Protein AF-A0AAV0X852-F1 (afdb_monomer)

Nearest PDB structures (foldseek):
  4dnd-assembly1_A  TM=3.778E-01  e=2.555E+00  Homo sapiens

Sequence (117 aa):
MLVSQVQLLCDLAHKVATDKDVLPLFRARKKDIGGLRTQCSLEQDSILDILIQLQREEEYNSIHVPIGNKLSENYYLIMAISDDVLVEPSVRSEPTGVNTARIQSRIQLPKDRITFI

Structure (mmCIF, N/CA/C/O backbone):
data_AF-A0AAV0X852-F1
#
_entry.id   AF-A0AAV0X852-F1
#
loop_
_atom_site.group_PDB
_atom_site.id
_atom_site.type_symbol
_atom_site.label_atom_id
_atom_site.label_alt_id
_atom_site.label_comp_id
_atom_site.label_asym_id
_atom_site.label_entity_id
_atom_site.label_seq_id
_atom_site.pdbx_PDB_ins_code
_atom_site.Cartn_x
_atom_site.Cartn_y
_atom_site.Cartn_z
_atom_site.occupancy
_atom_site.B_iso_or_equiv
_atom_site.auth_seq_id
_atom_site.auth_comp_id
_atom_site.auth_asym_id
_atom_site.auth_atom_i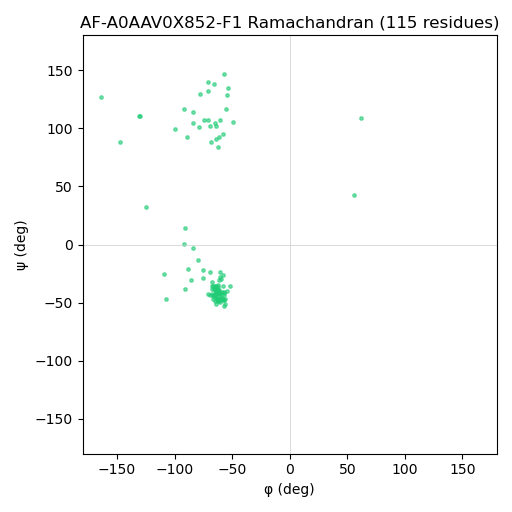d
_atom_site.pdbx_PDB_model_num
ATOM 1 N N . MET A 1 1 ? -9.995 3.475 -0.791 1.00 73.62 1 MET A N 1
ATOM 2 C CA . MET A 1 1 ? -9.200 4.321 -1.713 1.00 73.62 1 MET A CA 1
ATOM 3 C C . MET A 1 1 ? -7.707 3.997 -1.635 1.00 73.62 1 MET A C 1
ATOM 5 O O . MET A 1 1 ? -7.120 3.771 -2.682 1.00 73.62 1 MET A O 1
ATOM 9 N N . LEU A 1 2 ? -7.101 3.904 -0.442 1.00 83.88 2 LEU A N 1
ATOM 10 C CA . LEU A 1 2 ? -5.666 3.616 -0.275 1.00 83.88 2 LEU A CA 1
ATOM 11 C C . LEU A 1 2 ? -5.242 2.229 -0.785 1.00 83.88 2 LEU A C 1
ATOM 13 O O . LEU A 1 2 ? -4.339 2.132 -1.613 1.00 83.88 2 LEU A O 1
ATOM 17 N N . VAL A 1 3 ? -5.942 1.168 -0.367 1.00 79.12 3 VAL A N 1
ATOM 18 C CA . VAL A 1 3 ? -5.686 -0.211 -0.835 1.00 79.12 3 VAL A CA 1
ATOM 19 C C . VAL A 1 3 ? -5.726 -0.296 -2.366 1.00 79.12 3 VAL A C 1
ATOM 21 O O . VAL A 1 3 ? -4.864 -0.916 -2.978 1.00 79.12 3 VAL A O 1
ATOM 24 N N . SER A 1 4 ? -6.670 0.406 -2.998 1.00 85.75 4 SER A N 1
ATOM 25 C CA . SER A 1 4 ? -6.802 0.483 -4.457 1.00 85.75 4 SER A CA 1
ATOM 26 C C . SER A 1 4 ? -5.602 1.167 -5.123 1.00 85.75 4 SER A C 1
ATOM 28 O O . SER A 1 4 ? -5.188 0.758 -6.202 1.00 85.75 4 SER A O 1
ATOM 30 N N . GLN A 1 5 ? -5.018 2.190 -4.487 1.00 89.25 5 GLN A N 1
ATOM 31 C CA . GLN A 1 5 ? -3.820 2.860 -5.000 1.00 89.25 5 GLN A CA 1
ATOM 32 C C . GLN A 1 5 ? -2.582 1.968 -4.887 1.00 89.25 5 GLN A C 1
ATOM 34 O O . GLN A 1 5 ? -1.813 1.883 -5.842 1.00 89.25 5 GLN A O 1
ATOM 39 N N . VAL A 1 6 ? -2.412 1.273 -3.759 1.00 87.69 6 VAL A N 1
ATOM 40 C CA . VAL A 1 6 ? -1.316 0.310 -3.577 1.00 87.69 6 VAL A CA 1
ATOM 41 C C . VAL A 1 6 ? -1.446 -0.854 -4.558 1.00 87.69 6 VAL A C 1
ATOM 43 O O . VAL A 1 6 ? -0.448 -1.256 -5.148 1.00 87.69 6 VAL A O 1
ATOM 46 N N . GLN A 1 7 ? -2.664 -1.346 -4.799 1.00 88.69 7 GLN A N 1
ATOM 47 C CA . GLN A 1 7 ? -2.905 -2.385 -5.799 1.00 88.69 7 GLN A CA 1
ATOM 48 C C . GLN A 1 7 ? -2.558 -1.904 -7.212 1.00 88.69 7 GLN A C 1
ATOM 50 O O . GLN A 1 7 ? -1.810 -2.580 -7.904 1.00 88.69 7 GLN A O 1
ATOM 55 N N . LEU A 1 8 ? -2.998 -0.704 -7.606 1.00 90.88 8 LEU A N 1
ATOM 56 C CA . LEU A 1 8 ? -2.652 -0.118 -8.906 1.00 90.88 8 LEU A CA 1
ATOM 57 C C . LEU A 1 8 ? -1.130 -0.008 -9.104 1.00 90.88 8 LEU A C 1
ATOM 59 O O . LEU A 1 8 ? -0.611 -0.272 -10.186 1.00 90.88 8 LEU A O 1
ATOM 63 N N . LEU A 1 9 ? -0.410 0.398 -8.058 1.00 92.25 9 LEU A N 1
ATOM 64 C CA . LEU A 1 9 ? 1.051 0.460 -8.048 1.00 92.25 9 LEU A CA 1
ATOM 65 C C . LEU A 1 9 ? 1.694 -0.926 -8.167 1.00 92.25 9 LEU A C 1
ATOM 67 O O . LEU A 1 9 ? 2.687 -1.074 -8.877 1.00 92.25 9 LEU A O 1
ATOM 71 N N . CYS A 1 10 ? 1.118 -1.927 -7.505 1.00 91.69 10 CYS A N 1
ATOM 72 C CA . CYS A 1 10 ? 1.540 -3.320 -7.594 1.00 91.69 10 CYS A CA 1
ATOM 73 C C . CYS A 1 10 ? 1.347 -3.857 -9.021 1.00 91.69 10 CYS A C 1
ATOM 75 O O . CYS A 1 10 ? 2.271 -4.425 -9.600 1.00 91.69 10 CYS A O 1
ATOM 77 N N . ASP A 1 11 ? 0.194 -3.600 -9.638 1.00 92.62 11 ASP A N 1
ATOM 78 C CA . ASP A 1 11 ? -0.101 -3.995 -11.020 1.00 92.62 11 ASP A CA 1
ATOM 79 C C . ASP A 1 11 ? 0.865 -3.317 -12.006 1.00 92.62 11 ASP A C 1
ATOM 81 O O . ASP A 1 11 ? 1.383 -3.948 -12.929 1.00 92.62 11 ASP A O 1
ATOM 85 N N . LEU A 1 12 ? 1.168 -2.035 -11.778 1.00 92.69 12 LEU A N 1
ATOM 86 C CA . LEU A 1 12 ? 2.129 -1.277 -12.576 1.00 92.69 12 LEU A CA 1
ATOM 87 C C . LEU A 1 12 ? 3.561 -1.818 -12.434 1.00 92.69 12 LEU A C 1
ATOM 89 O O . LEU A 1 12 ? 4.284 -1.879 -13.430 1.00 92.69 12 LEU A O 1
ATOM 93 N N . ALA A 1 13 ? 3.959 -2.239 -11.229 1.00 91.44 13 ALA A N 1
ATOM 94 C CA . ALA A 1 13 ? 5.253 -2.873 -10.983 1.00 91.44 13 ALA A CA 1
ATOM 95 C C . ALA A 1 13 ? 5.385 -4.179 -11.780 1.00 91.44 13 ALA A C 1
ATOM 97 O O . ALA A 1 13 ? 6.358 -4.365 -12.509 1.00 91.44 13 ALA A O 1
ATOM 98 N N . HIS A 1 14 ? 4.371 -5.047 -11.726 1.00 92.19 14 HIS A N 1
ATOM 99 C CA . HIS A 1 14 ? 4.357 -6.279 -12.517 1.00 92.19 14 HIS A CA 1
ATOM 100 C C . HIS A 1 14 ? 4.391 -5.995 -14.018 1.00 92.19 14 HIS A C 1
ATOM 102 O O . HIS A 1 14 ? 5.120 -6.655 -14.756 1.00 92.19 14 HIS A O 1
ATOM 108 N N . LYS A 1 15 ? 3.641 -4.988 -14.481 1.00 93.38 15 LYS A N 1
ATOM 109 C CA . LYS A 1 15 ? 3.601 -4.631 -15.901 1.00 93.38 15 LYS A CA 1
ATOM 110 C C . LYS A 1 15 ? 4.968 -4.186 -16.425 1.00 93.38 15 LYS A C 1
ATOM 112 O O . LYS A 1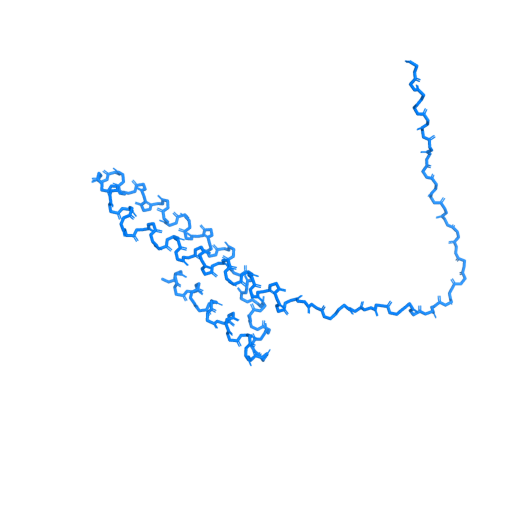 15 ? 5.341 -4.556 -17.530 1.00 93.38 15 LYS A O 1
ATOM 117 N N . VAL A 1 16 ? 5.757 -3.481 -15.616 1.00 91.44 16 VAL A N 1
ATOM 118 C CA . VAL A 1 16 ? 7.131 -3.083 -15.963 1.00 91.44 16 VAL A CA 1
ATOM 119 C C . VAL A 1 16 ? 8.068 -4.275 -16.237 1.00 91.44 16 VAL A C 1
ATOM 121 O O . VAL A 1 16 ? 9.086 -4.130 -16.932 1.00 91.44 16 VAL A O 1
ATOM 124 N N . ALA A 1 17 ? 7.765 -5.458 -15.698 1.00 84.06 17 ALA A N 1
ATOM 125 C CA . ALA A 1 17 ? 8.552 -6.657 -15.965 1.00 84.06 17 ALA A CA 1
ATOM 126 C C . ALA A 1 17 ? 8.417 -7.123 -17.427 1.00 84.06 17 ALA A C 1
ATOM 128 O O . ALA A 1 17 ? 9.387 -7.630 -17.987 1.00 84.06 17 ALA A O 1
ATOM 129 N N . THR A 1 18 ? 7.257 -6.908 -18.056 1.00 88.38 18 THR A N 1
ATOM 130 C CA . THR A 1 18 ? 6.944 -7.379 -19.417 1.00 88.38 18 THR A CA 1
ATOM 131 C C . THR A 1 18 ? 6.876 -6.262 -20.459 1.00 88.38 18 THR A C 1
ATOM 133 O O . THR A 1 18 ? 7.120 -6.516 -21.635 1.00 88.38 18 THR A O 1
ATOM 136 N N . ASP A 1 19 ? 6.591 -5.031 -20.040 1.00 91.00 19 ASP A N 1
ATOM 137 C CA . ASP A 1 19 ? 6.417 -3.853 -20.887 1.00 91.00 19 ASP A CA 1
ATOM 138 C C . ASP A 1 19 ? 7.265 -2.693 -20.339 1.00 91.00 19 ASP A C 1
ATOM 140 O O . ASP A 1 19 ? 7.002 -2.150 -19.265 1.00 91.00 19 ASP A O 1
ATOM 144 N N . LYS A 1 20 ? 8.323 -2.313 -21.065 1.00 88.38 20 LYS A N 1
ATOM 145 C CA . LYS A 1 20 ? 9.231 -1.239 -20.634 1.00 88.38 20 LYS A CA 1
ATOM 146 C C . LYS A 1 20 ? 8.686 0.161 -20.916 1.00 88.38 20 LYS A C 1
ATOM 148 O O . LYS A 1 20 ? 9.182 1.107 -20.303 1.00 88.38 20 LYS A O 1
ATOM 153 N N . ASP A 1 21 ? 7.636 0.308 -21.721 1.00 92.69 21 ASP A N 1
ATOM 154 C CA . ASP A 1 21 ? 7.054 1.619 -22.037 1.00 92.69 21 ASP A CA 1
ATOM 155 C C . ASP A 1 21 ? 6.358 2.237 -20.818 1.00 92.69 21 ASP A C 1
ATOM 157 O O . ASP A 1 21 ? 6.259 3.458 -20.689 1.00 92.69 21 ASP A O 1
ATOM 161 N N . VAL A 1 22 ? 5.938 1.408 -19.856 1.00 92.75 22 VAL A N 1
ATOM 162 C CA . VAL A 1 22 ? 5.344 1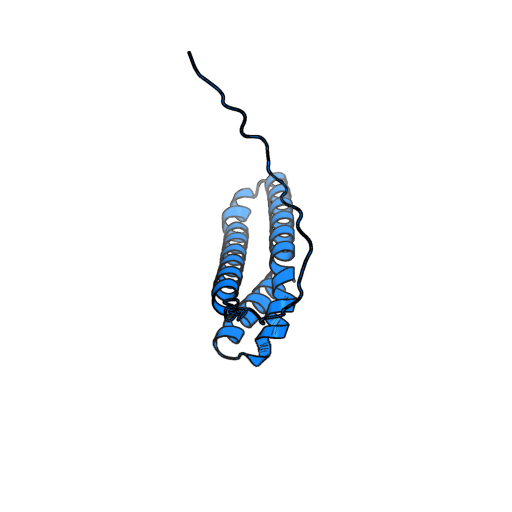.870 -18.592 1.00 92.75 22 VAL A CA 1
ATOM 163 C C . VAL A 1 22 ? 6.373 2.229 -17.512 1.00 92.75 22 VAL A C 1
ATOM 165 O O . VAL A 1 22 ? 5.997 2.733 -16.449 1.00 92.75 22 VAL A O 1
ATOM 168 N N . LEU A 1 23 ? 7.673 2.037 -17.767 1.00 90.12 23 LEU A N 1
ATOM 169 C CA . LEU A 1 23 ? 8.743 2.324 -16.805 1.00 90.12 23 LEU A CA 1
ATOM 170 C C . LEU A 1 23 ? 8.763 3.784 -16.311 1.00 90.12 23 LEU A C 1
ATOM 172 O O . LEU A 1 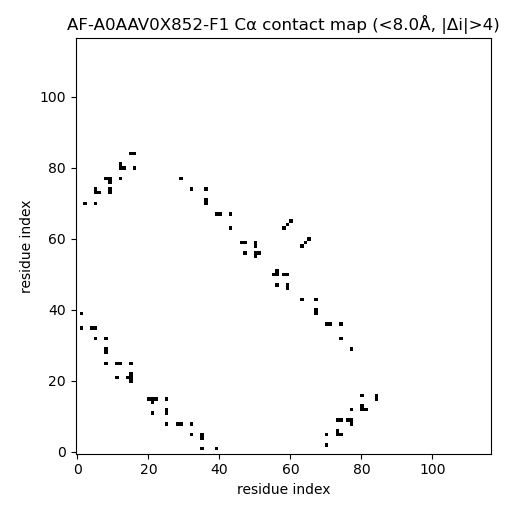23 ? 8.908 3.985 -15.100 1.00 90.12 23 LEU A O 1
ATOM 176 N N . PRO A 1 24 ? 8.591 4.818 -17.162 1.00 91.12 24 PRO A N 1
ATOM 177 C CA . PRO A 1 24 ? 8.562 6.203 -16.691 1.00 91.12 24 PRO A CA 1
ATOM 178 C C . PRO A 1 24 ? 7.411 6.461 -15.712 1.00 91.12 24 PRO A C 1
ATOM 180 O O . PRO A 1 24 ? 7.606 7.104 -14.677 1.00 91.12 24 PRO A O 1
ATOM 183 N N . LEU A 1 25 ? 6.228 5.906 -15.998 1.00 91.62 25 LEU A N 1
ATOM 184 C CA . LEU A 1 25 ? 5.060 6.024 -15.128 1.00 91.62 25 LEU A CA 1
ATOM 185 C C . LEU A 1 25 ? 5.293 5.309 -13.794 1.00 91.62 25 LEU A C 1
ATOM 187 O O . LEU A 1 25 ? 5.001 5.869 -12.737 1.00 91.62 25 LEU A O 1
ATOM 191 N N . PHE A 1 26 ? 5.876 4.108 -13.826 1.00 92.50 26 PHE A N 1
ATOM 192 C CA . PHE A 1 26 ? 6.242 3.376 -12.616 1.00 92.50 26 PHE A CA 1
ATOM 193 C C . PHE A 1 26 ? 7.237 4.159 -11.755 1.00 92.50 26 PHE A C 1
ATOM 195 O O . PHE A 1 26 ? 7.008 4.330 -10.561 1.00 92.50 26 PHE A O 1
ATOM 202 N N . ARG A 1 27 ? 8.295 4.721 -12.355 1.00 89.69 27 ARG A N 1
ATOM 203 C CA . ARG A 1 27 ? 9.285 5.553 -11.646 1.00 89.69 27 ARG A CA 1
ATOM 204 C C . ARG A 1 27 ? 8.647 6.774 -10.980 1.00 89.69 27 ARG A C 1
ATOM 206 O O . ARG A 1 27 ? 9.016 7.110 -9.855 1.00 89.69 27 ARG A O 1
ATOM 213 N N . ALA A 1 28 ? 7.699 7.427 -11.654 1.00 90.62 28 ALA A N 1
ATOM 214 C CA . ALA A 1 28 ? 6.979 8.567 -11.096 1.00 90.62 28 ALA A CA 1
ATOM 215 C C . ALA A 1 28 ? 6.122 8.155 -9.891 1.00 90.62 28 ALA A C 1
ATOM 217 O O . ALA A 1 28 ? 6.224 8.765 -8.829 1.00 90.62 28 ALA A O 1
ATOM 218 N N . ARG A 1 29 ? 5.336 7.084 -10.040 1.00 91.31 29 ARG A N 1
ATOM 219 C CA . ARG A 1 29 ? 4.380 6.619 -9.027 1.00 91.31 29 ARG A CA 1
ATOM 220 C C . ARG A 1 29 ? 5.044 5.913 -7.849 1.00 91.31 29 ARG A C 1
ATOM 222 O O . ARG A 1 29 ? 4.533 6.005 -6.740 1.00 91.31 29 ARG A O 1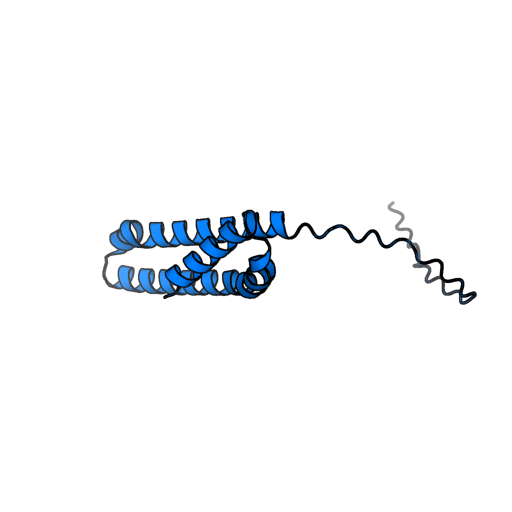
ATOM 229 N N . LYS A 1 30 ? 6.198 5.259 -8.036 1.00 89.94 30 LYS A N 1
ATOM 230 C CA . LYS A 1 30 ? 6.919 4.557 -6.956 1.00 89.94 30 LYS A CA 1
ATOM 231 C C . LYS A 1 30 ? 7.150 5.457 -5.743 1.00 89.94 30 LYS A C 1
ATOM 233 O O . LYS A 1 30 ? 7.082 4.990 -4.615 1.00 89.94 30 LYS A O 1
ATOM 238 N N . LYS A 1 31 ? 7.399 6.750 -5.963 1.00 88.50 31 LYS A N 1
ATOM 239 C CA . LYS A 1 31 ? 7.630 7.730 -4.890 1.00 88.50 31 LYS A CA 1
ATOM 240 C C . LYS A 1 31 ? 6.459 7.824 -3.905 1.00 88.50 31 LYS A C 1
ATOM 242 O O . LYS A 1 31 ? 6.681 8.123 -2.736 1.00 88.50 31 LYS A O 1
ATOM 247 N N . ASP A 1 32 ? 5.250 7.499 -4.353 1.00 90.75 32 ASP A N 1
ATOM 248 C CA . ASP A 1 32 ? 4.031 7.572 -3.551 1.00 90.75 32 ASP A CA 1
ATOM 249 C C . ASP A 1 32 ? 3.942 6.420 -2.527 1.00 90.75 32 ASP A C 1
ATOM 251 O O . ASP A 1 32 ? 3.256 6.544 -1.513 1.00 90.75 32 ASP A O 1
ATOM 255 N N . ILE A 1 33 ? 4.654 5.301 -2.743 1.00 91.56 33 ILE A N 1
ATOM 256 C CA . ILE A 1 33 ? 4.454 4.058 -1.977 1.00 91.56 33 ILE A CA 1
ATOM 257 C C . ILE A 1 33 ? 4.779 4.202 -0.485 1.00 91.56 33 ILE A C 1
ATOM 259 O O . ILE A 1 33 ? 4.087 3.634 0.359 1.00 91.56 33 ILE A O 1
ATOM 263 N N . GLY A 1 34 ? 5.796 5.002 -0.149 1.00 90.31 34 GLY A N 1
ATOM 264 C CA . GLY A 1 34 ? 6.160 5.283 1.239 1.00 90.31 34 GLY A CA 1
ATOM 265 C C . GLY A 1 34 ? 5.064 6.060 1.967 1.00 90.31 34 GLY A C 1
ATOM 266 O O . GLY A 1 34 ? 4.693 5.700 3.081 1.00 90.31 34 GLY A O 1
ATOM 267 N N . GLY A 1 35 ? 4.490 7.072 1.308 1.00 93.00 35 GLY A N 1
ATOM 268 C CA . GLY A 1 35 ? 3.377 7.853 1.851 1.00 93.00 35 GLY A CA 1
ATOM 269 C C . GLY A 1 35 ? 2.122 7.006 2.053 1.00 93.00 35 GLY A C 1
ATOM 270 O O . GLY A 1 35 ? 1.507 7.066 3.115 1.00 93.00 35 GLY A O 1
ATOM 271 N N . LEU A 1 36 ? 1.795 6.147 1.082 1.00 92.19 36 LEU A N 1
ATOM 272 C CA . LEU A 1 36 ? 0.661 5.223 1.182 1.00 92.19 36 LEU A CA 1
ATOM 273 C C . LEU A 1 36 ? 0.828 4.225 2.334 1.00 92.19 36 LEU A C 1
ATOM 275 O O . LEU A 1 36 ? -0.136 3.942 3.041 1.00 92.19 36 LEU A O 1
ATOM 279 N N . ARG A 1 37 ? 2.046 3.720 2.567 1.00 91.56 37 ARG A N 1
ATOM 280 C CA . ARG A 1 37 ? 2.329 2.837 3.707 1.00 91.56 37 ARG A CA 1
ATOM 281 C C . ARG A 1 37 ? 2.112 3.550 5.039 1.00 91.56 37 ARG A C 1
ATOM 283 O O . ARG A 1 37 ? 1.437 3.006 5.909 1.00 91.56 37 ARG A O 1
ATOM 290 N N . THR A 1 38 ? 2.645 4.761 5.185 1.00 93.19 38 THR A N 1
ATOM 291 C CA . THR A 1 38 ? 2.471 5.561 6.405 1.00 93.19 38 THR A CA 1
ATOM 292 C C . THR A 1 38 ? 1.002 5.875 6.660 1.00 93.19 38 THR A C 1
ATOM 294 O O . THR A 1 38 ? 0.523 5.668 7.770 1.00 93.19 38 THR A O 1
ATOM 297 N N . GLN A 1 39 ? 0.266 6.316 5.636 1.00 93.69 39 GLN A N 1
ATOM 298 C CA . GLN A 1 39 ? -1.156 6.616 5.778 1.00 93.69 39 GLN A CA 1
ATOM 299 C C . GLN A 1 39 ? -1.955 5.369 6.181 1.00 93.69 39 GLN A C 1
ATOM 301 O O . GLN A 1 39 ? -2.800 5.457 7.065 1.00 93.69 39 GLN A O 1
ATOM 306 N N . CYS A 1 40 ? -1.656 4.201 5.603 1.00 92.00 40 CYS A N 1
ATOM 307 C CA . CYS A 1 40 ? -2.329 2.966 5.998 1.00 92.00 40 CYS A CA 1
ATOM 308 C C . CYS A 1 40 ? -2.057 2.607 7.460 1.00 92.00 40 CYS A C 1
ATOM 310 O O . CYS A 1 40 ? -2.988 2.222 8.154 1.00 92.00 40 CYS A O 1
ATOM 312 N N . SER A 1 41 ? -0.816 2.759 7.932 1.00 92.38 41 SER A N 1
ATOM 313 C CA . SER A 1 41 ? -0.476 2.505 9.338 1.00 92.38 41 SER A CA 1
ATOM 314 C C . SER A 1 41 ? -1.311 3.376 10.274 1.00 92.38 41 SER A C 1
ATOM 316 O O . SER A 1 41 ? -1.933 2.854 11.186 1.00 92.38 41 SER A O 1
ATOM 318 N N . LEU A 1 42 ? -1.404 4.678 9.988 1.00 95.00 42 LEU A N 1
ATOM 319 C CA . LEU A 1 42 ? -2.189 5.614 10.797 1.00 95.00 42 LEU A CA 1
ATOM 320 C C . LEU A 1 42 ? -3.689 5.283 10.787 1.00 95.00 42 LEU A C 1
ATOM 322 O O . LEU A 1 42 ? -4.351 5.387 11.816 1.00 95.00 42 LEU A O 1
ATOM 326 N N . GLU A 1 43 ? -4.232 4.878 9.634 1.00 93.94 43 GLU A N 1
ATOM 327 C CA . GLU A 1 43 ? -5.626 4.430 9.532 1.00 93.94 43 GLU A CA 1
ATOM 328 C C . GLU A 1 43 ? -5.867 3.153 10.357 1.00 93.94 43 GLU A C 1
ATOM 330 O O . GLU A 1 43 ? -6.876 3.068 11.052 1.00 93.94 43 GLU A O 1
ATOM 335 N N . GLN A 1 44 ? -4.945 2.184 10.325 1.00 94.44 44 GLN A N 1
ATOM 336 C CA . GLN A 1 44 ? -5.049 0.947 11.111 1.00 94.44 44 GLN A CA 1
ATOM 337 C C . GLN A 1 44 ? -4.930 1.212 12.620 1.00 94.44 44 GLN A C 1
ATOM 339 O O . GLN A 1 44 ? -5.744 0.694 13.381 1.00 94.44 44 GLN A O 1
ATOM 344 N N . ASP A 1 45 ? -3.995 2.067 13.042 1.00 96.12 45 ASP A N 1
ATOM 345 C CA . ASP A 1 45 ? -3.826 2.458 14.448 1.00 96.12 45 ASP A CA 1
ATOM 346 C C . ASP A 1 45 ? -5.095 3.147 14.978 1.00 96.12 45 ASP A C 1
ATOM 348 O O . ASP A 1 45 ? -5.626 2.776 16.024 1.00 96.12 45 ASP A O 1
ATOM 352 N N . SER A 1 46 ? -5.664 4.077 14.201 1.00 97.19 46 SER A N 1
ATOM 353 C CA . SER A 1 46 ? -6.921 4.738 14.565 1.00 97.19 46 SER A CA 1
ATOM 354 C C . SER A 1 46 ? -8.096 3.762 14.662 1.00 97.19 46 SER A C 1
ATOM 356 O O . SER A 1 46 ? -8.990 3.969 15.484 1.00 97.19 46 SER A O 1
ATOM 358 N N . ILE A 1 47 ? -8.139 2.728 13.818 1.00 96.44 47 ILE A N 1
ATOM 359 C CA . ILE A 1 47 ? -9.176 1.695 13.889 1.00 96.44 47 ILE A CA 1
ATOM 360 C C . ILE A 1 47 ? -8.993 0.844 15.147 1.00 96.44 47 ILE A C 1
ATOM 362 O O . ILE A 1 47 ? -9.979 0.566 15.829 1.00 96.44 47 ILE A O 1
ATOM 366 N N . LEU A 1 48 ? -7.759 0.457 15.475 1.00 97.19 48 LEU A N 1
ATOM 367 C CA . LEU A 1 48 ? -7.461 -0.295 16.690 1.00 97.19 48 LEU A CA 1
ATOM 368 C C . LEU A 1 48 ? -7.909 0.473 17.938 1.00 97.19 48 LEU A C 1
ATOM 370 O O . LEU A 1 48 ? -8.607 -0.096 18.772 1.00 97.19 48 LEU A O 1
ATOM 374 N N . ASP A 1 49 ? -7.597 1.767 18.026 1.00 98.06 49 ASP A N 1
ATOM 375 C CA . ASP A 1 49 ? -8.017 2.615 19.147 1.00 98.06 49 ASP A CA 1
ATOM 376 C C . ASP A 1 49 ? -9.544 2.632 19.322 1.00 98.06 49 ASP A C 1
ATOM 378 O O . ASP A 1 49 ? -10.052 2.550 20.444 1.00 98.06 49 ASP A O 1
ATOM 382 N N . ILE A 1 50 ? -10.295 2.699 18.216 1.00 97.94 50 ILE A N 1
ATOM 383 C CA . ILE A 1 50 ? -11.763 2.632 18.235 1.00 97.94 50 ILE A CA 1
ATOM 384 C C . ILE A 1 50 ? -12.234 1.249 18.697 1.00 97.94 50 ILE A C 1
ATOM 386 O O . ILE A 1 50 ? -13.139 1.154 19.525 1.00 97.94 50 ILE A O 1
ATOM 390 N N . LEU A 1 51 ? -11.634 0.171 18.191 1.00 97.81 51 LEU A N 1
ATOM 391 C CA . LEU A 1 51 ? -12.017 -1.191 18.568 1.00 97.81 51 LEU A CA 1
ATOM 392 C C . LEU A 1 51 ? -11.728 -1.484 20.043 1.00 97.81 51 LEU A C 1
ATOM 394 O O . LEU A 1 51 ? -12.551 -2.136 20.682 1.00 97.81 51 LEU A O 1
ATOM 398 N N . ILE A 1 52 ? -10.643 -0.944 20.605 1.00 97.69 52 ILE A N 1
ATOM 399 C CA . ILE A 1 52 ? -10.346 -1.019 22.044 1.00 97.69 52 ILE A CA 1
ATOM 400 C C . ILE A 1 52 ? -11.437 -0.312 22.855 1.00 97.69 52 ILE A C 1
ATOM 402 O O . ILE A 1 52 ? -11.976 -0.873 23.808 1.00 97.69 52 ILE A O 1
ATOM 406 N N . GLN A 1 53 ? -11.832 0.903 22.458 1.00 97.88 53 GLN A N 1
ATOM 407 C CA . GLN A 1 53 ? -12.912 1.634 23.138 1.00 97.88 53 GLN A CA 1
ATOM 408 C C . GLN A 1 53 ? -14.245 0.874 23.109 1.00 97.88 53 GLN A C 1
ATOM 410 O O . GLN A 1 53 ? -15.056 1.006 24.026 1.00 97.88 53 GLN A O 1
ATOM 415 N N . LEU A 1 54 ? -14.463 0.072 22.066 1.00 97.75 54 LEU A N 1
ATOM 416 C CA . LEU A 1 54 ? -15.656 -0.747 21.882 1.00 97.75 54 LEU A CA 1
ATOM 417 C C . LEU A 1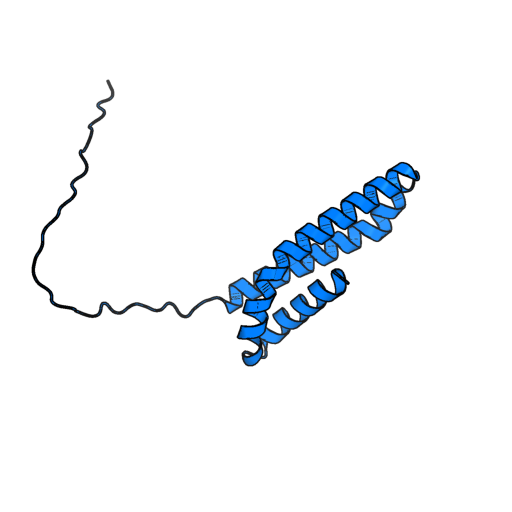 54 ? -15.532 -2.173 22.445 1.00 97.75 54 LEU A C 1
ATOM 419 O O . LEU A 1 54 ? -16.499 -2.921 22.321 1.00 97.75 54 LEU A O 1
ATOM 423 N N . GLN A 1 55 ? -14.396 -2.552 23.048 1.00 97.00 55 GLN A N 1
ATOM 424 C CA . GLN A 1 55 ? -14.110 -3.918 23.528 1.00 97.00 55 GLN A CA 1
ATOM 425 C C . GLN A 1 55 ? -14.252 -4.987 22.425 1.00 97.00 55 GLN A C 1
ATOM 427 O O . GLN A 1 55 ? -14.867 -6.038 22.614 1.00 97.00 55 GLN A O 1
ATOM 432 N N . ARG A 1 56 ? -13.748 -4.676 21.224 1.00 96.69 56 ARG A N 1
ATOM 433 C CA . ARG A 1 56 ? -13.818 -5.507 20.006 1.00 96.69 56 ARG A CA 1
ATOM 434 C C . ARG A 1 56 ? -12.436 -5.772 19.406 1.00 96.69 56 ARG A C 1
ATOM 436 O O . ARG A 1 56 ? -12.295 -5.896 18.192 1.00 96.69 56 ARG A O 1
ATOM 443 N N . GLU A 1 57 ? -11.393 -5.873 20.221 1.00 95.88 57 GLU A N 1
ATOM 444 C CA . GLU A 1 57 ? -10.015 -6.057 19.744 1.00 95.88 57 GLU A CA 1
ATOM 445 C C . GLU A 1 57 ? -9.831 -7.351 18.929 1.00 95.88 57 GLU A C 1
ATOM 447 O O . GLU A 1 57 ? -8.998 -7.417 18.025 1.00 95.88 57 GLU A O 1
ATOM 452 N N . GLU A 1 58 ? -10.642 -8.379 19.188 1.00 95.62 58 GLU A N 1
ATOM 453 C CA . GLU A 1 58 ? -10.629 -9.639 18.430 1.00 95.62 58 GLU A CA 1
ATOM 454 C C . GLU A 1 58 ? -10.966 -9.446 16.937 1.00 95.62 58 GLU A C 1
ATOM 456 O O . GLU A 1 58 ? -10.449 -10.156 16.066 1.00 95.62 58 GLU A O 1
ATOM 461 N N . GLU A 1 59 ? -11.785 -8.443 16.615 1.00 95.44 59 GLU A N 1
ATOM 462 C CA . GLU A 1 59 ? -12.112 -8.073 15.237 1.00 95.44 59 GLU A CA 1
ATOM 463 C C . GLU A 1 59 ? -10.903 -7.494 14.505 1.00 95.44 59 GLU A C 1
ATOM 465 O O . GLU A 1 59 ? -10.692 -7.773 13.323 1.00 95.44 59 GLU A O 1
ATOM 470 N N . TYR A 1 60 ? -10.059 -6.743 15.213 1.00 95.75 60 TYR A N 1
ATOM 471 C CA . TYR A 1 60 ? -8.841 -6.195 14.630 1.00 95.75 60 TYR A CA 1
ATOM 472 C C . TYR A 1 60 ? -7.930 -7.318 14.122 1.00 95.75 60 TYR A C 1
ATOM 474 O O . TYR A 1 60 ? -7.445 -7.289 12.989 1.00 95.75 60 TYR A O 1
ATOM 482 N N . ASN A 1 61 ? -7.766 -8.365 14.929 1.00 93.50 61 ASN A N 1
ATOM 483 C CA . ASN A 1 61 ? -6.918 -9.502 14.584 1.00 93.50 61 ASN A CA 1
ATOM 484 C C . ASN A 1 61 ? -7.436 -10.285 13.370 1.00 93.50 61 ASN A C 1
ATOM 486 O O . ASN A 1 61 ? -6.644 -10.745 12.550 1.00 93.50 61 ASN A O 1
ATOM 490 N N . SER A 1 62 ? -8.754 -10.442 13.243 1.00 95.12 62 SER A N 1
ATOM 491 C CA . SER A 1 62 ? -9.359 -11.242 12.170 1.00 95.12 62 SER A CA 1
ATOM 492 C C . SER A 1 62 ? -9.573 -10.467 10.867 1.00 95.12 62 SER A C 1
ATOM 494 O O . SER A 1 62 ? -9.493 -11.065 9.794 1.00 95.12 62 SER A O 1
ATOM 496 N N . ILE A 1 63 ? -9.807 -9.152 10.933 1.00 94.25 63 ILE A N 1
ATOM 497 C CA . ILE A 1 63 ? -10.148 -8.326 9.764 1.00 94.25 63 ILE A CA 1
ATOM 498 C C . ILE A 1 63 ? -8.985 -7.423 9.344 1.00 94.25 63 ILE A C 1
ATOM 500 O O . ILE A 1 63 ? -8.641 -7.355 8.164 1.00 94.25 63 ILE A O 1
ATOM 504 N N . HIS A 1 64 ? -8.360 -6.735 10.297 1.00 94.00 64 HIS A N 1
ATOM 505 C CA . HIS A 1 64 ? -7.454 -5.619 10.022 1.00 94.00 64 HIS A CA 1
ATOM 506 C C . HIS A 1 64 ? -5.991 -6.042 9.876 1.00 94.00 64 HIS A C 1
ATOM 508 O O . HIS A 1 64 ? -5.306 -5.583 8.957 1.00 94.00 64 HIS A O 1
ATOM 514 N N . VAL A 1 65 ? -5.531 -6.996 10.690 1.00 93.81 65 VAL A N 1
ATOM 515 C CA . VAL A 1 65 ? -4.181 -7.572 10.564 1.00 93.81 65 VAL A CA 1
ATOM 516 C C . VAL A 1 65 ? -3.924 -8.150 9.158 1.00 93.81 65 VAL A C 1
ATOM 518 O O . VAL A 1 65 ? -2.898 -7.803 8.565 1.00 93.81 65 VAL A O 1
ATOM 521 N N . PRO A 1 66 ? -4.830 -8.944 8.544 1.00 94.69 66 PRO A N 1
ATOM 522 C CA . PRO A 1 66 ? -4.641 -9.415 7.169 1.00 94.69 66 PRO A CA 1
ATOM 523 C C . PRO A 1 66 ? -4.490 -8.288 6.138 1.00 94.69 66 PRO A C 1
ATOM 525 O O . PRO A 1 66 ? -3.699 -8.414 5.203 1.00 94.69 66 PRO A O 1
ATOM 528 N N . ILE A 1 67 ? -5.203 -7.169 6.312 1.00 91.69 67 ILE A N 1
ATOM 529 C CA . ILE A 1 67 ? -5.103 -6.004 5.419 1.00 91.69 67 ILE A CA 1
ATOM 530 C C . ILE A 1 67 ? -3.713 -5.368 5.536 1.00 91.69 67 ILE A C 1
ATOM 532 O O . ILE A 1 67 ? -3.072 -5.104 4.515 1.00 91.69 67 ILE A O 1
ATOM 536 N N . GLY A 1 68 ? -3.228 -5.158 6.764 1.00 91.44 68 GLY A N 1
ATOM 537 C CA . GLY A 1 68 ? -1.889 -4.618 7.019 1.00 91.44 68 GLY A CA 1
ATOM 538 C C . GLY A 1 68 ? -0.776 -5.512 6.464 1.00 91.44 68 GLY A C 1
ATOM 539 O O . GLY A 1 68 ? 0.162 -5.022 5.824 1.00 91.44 68 GLY A O 1
ATOM 540 N N . ASN A 1 69 ? -0.920 -6.831 6.621 1.00 93.00 69 ASN A N 1
ATOM 541 C CA . ASN A 1 69 ? 0.001 -7.811 6.046 1.00 93.00 69 ASN A CA 1
ATOM 542 C C . ASN A 1 69 ? 0.002 -7.729 4.519 1.00 93.00 69 ASN A C 1
ATOM 544 O O . ASN A 1 69 ? 1.067 -7.597 3.916 1.00 93.00 69 ASN A O 1
ATOM 548 N N . LYS A 1 70 ? -1.179 -7.709 3.888 1.00 92.00 70 LYS A N 1
ATOM 549 C CA . LYS A 1 70 ? -1.271 -7.667 2.426 1.00 92.00 70 LYS A CA 1
ATOM 550 C C . LYS A 1 70 ? -0.686 -6.387 1.833 1.00 92.00 70 LYS A C 1
ATOM 552 O O . LYS A 1 70 ? -0.025 -6.415 0.796 1.00 92.00 70 LYS A O 1
ATOM 557 N N . LEU A 1 71 ? -0.907 -5.258 2.499 1.00 91.38 71 LEU A N 1
ATOM 558 C CA . LEU A 1 71 ? -0.317 -3.984 2.108 1.00 91.38 71 LEU A CA 1
ATOM 559 C C . LEU A 1 71 ? 1.214 -4.012 2.225 1.00 91.38 71 LEU A C 1
ATOM 561 O O . LEU A 1 71 ? 1.905 -3.523 1.332 1.00 91.38 71 LEU A O 1
ATOM 565 N N . SER A 1 72 ? 1.738 -4.615 3.293 1.00 91.38 72 SER A N 1
ATOM 566 C CA . SER A 1 72 ? 3.180 -4.782 3.496 1.00 91.38 72 SER A CA 1
ATOM 567 C C . SER A 1 72 ? 3.806 -5.694 2.439 1.00 91.38 72 SER A C 1
ATOM 569 O O . SER A 1 72 ? 4.841 -5.345 1.879 1.00 91.38 72 SER A O 1
ATOM 571 N N . GLU A 1 73 ? 3.162 -6.812 2.095 1.00 93.19 73 GLU A N 1
ATOM 572 C CA . GLU A 1 73 ? 3.587 -7.680 0.986 1.00 93.19 73 GLU A CA 1
ATOM 573 C C . GLU A 1 73 ? 3.684 -6.904 -0.330 1.00 93.19 73 GLU A C 1
ATOM 575 O O . GLU A 1 73 ? 4.725 -6.923 -0.987 1.00 93.19 73 GLU A O 1
ATOM 580 N N . ASN A 1 74 ? 2.622 -6.175 -0.691 1.00 91.94 74 ASN A N 1
ATOM 581 C CA . ASN A 1 74 ? 2.598 -5.364 -1.907 1.00 91.94 74 ASN A CA 1
ATOM 582 C C . ASN A 1 74 ? 3.703 -4.298 -1.889 1.00 91.94 74 ASN A C 1
ATOM 584 O O . ASN A 1 74 ? 4.378 -4.098 -2.896 1.00 91.94 74 ASN A O 1
ATOM 588 N N . TYR A 1 75 ? 3.924 -3.641 -0.745 1.00 91.88 75 TYR A N 1
ATOM 589 C CA . TYR A 1 75 ? 5.008 -2.676 -0.566 1.00 91.88 75 TYR A CA 1
ATOM 590 C C . TYR A 1 75 ? 6.376 -3.304 -0.863 1.00 91.88 75 TYR A C 1
ATOM 592 O O . TYR A 1 75 ? 7.131 -2.774 -1.679 1.00 91.88 75 TYR A O 1
ATOM 600 N N . TYR A 1 76 ? 6.697 -4.437 -0.234 1.00 91.69 76 TYR A N 1
ATOM 601 C CA . TYR A 1 76 ? 8.001 -5.078 -0.413 1.00 91.69 76 TYR A CA 1
ATOM 602 C C . TYR A 1 76 ? 8.190 -5.614 -1.829 1.00 91.69 76 TYR A C 1
ATOM 604 O O . TYR A 1 76 ? 9.283 -5.499 -2.378 1.00 91.69 76 TYR A O 1
ATOM 612 N N . LEU A 1 77 ? 7.128 -6.120 -2.451 1.00 92.50 77 LEU A N 1
ATOM 613 C CA . LEU A 1 77 ? 7.170 -6.581 -3.831 1.00 92.50 77 LEU A CA 1
ATOM 614 C C . LEU A 1 77 ? 7.440 -5.431 -4.814 1.00 92.50 77 LEU A C 1
ATOM 616 O O . LEU A 1 77 ? 8.286 -5.561 -5.696 1.00 92.50 77 LEU A O 1
ATOM 620 N N . ILE A 1 78 ? 6.790 -4.278 -4.628 1.00 91.69 78 ILE A N 1
ATOM 621 C CA . ILE A 1 78 ? 7.059 -3.074 -5.429 1.00 91.69 78 ILE A CA 1
ATOM 622 C C . ILE A 1 78 ? 8.517 -2.628 -5.271 1.00 91.69 78 ILE A C 1
ATOM 624 O O . ILE A 1 78 ? 9.151 -2.257 -6.260 1.00 91.69 78 ILE A O 1
ATOM 628 N N . MET A 1 79 ? 9.054 -2.664 -4.047 1.00 91.56 79 MET A N 1
ATOM 629 C CA . MET A 1 79 ? 10.451 -2.314 -3.775 1.00 91.56 79 MET A CA 1
ATOM 630 C C . MET A 1 79 ? 11.427 -3.287 -4.447 1.00 91.56 79 MET A C 1
ATOM 632 O O . MET A 1 79 ? 12.348 -2.833 -5.117 1.00 91.56 79 MET A O 1
ATOM 636 N N . ALA A 1 80 ? 11.177 -4.596 -4.358 1.00 90.25 80 ALA A N 1
ATOM 637 C CA . ALA A 1 80 ? 12.007 -5.616 -4.998 1.00 90.25 80 ALA A CA 1
ATOM 638 C C . ALA A 1 80 ? 12.041 -5.458 -6.528 1.00 90.25 80 ALA A C 1
ATOM 640 O O . ALA A 1 80 ? 13.113 -5.366 -7.118 1.00 90.25 80 ALA A O 1
ATOM 641 N N . ILE A 1 81 ? 10.874 -5.319 -7.172 1.00 89.31 81 ILE A N 1
ATOM 642 C CA . ILE A 1 81 ? 10.789 -5.098 -8.627 1.00 89.31 81 ILE A CA 1
ATOM 643 C C . ILE A 1 81 ? 11.485 -3.796 -9.024 1.00 89.31 81 ILE A C 1
ATOM 645 O O . ILE A 1 81 ? 12.134 -3.706 -10.066 1.00 89.31 81 ILE A O 1
ATOM 649 N N . SER A 1 82 ? 11.333 -2.761 -8.203 1.00 87.12 82 SER A N 1
ATOM 650 C CA . SER A 1 82 ? 12.030 -1.501 -8.406 1.00 87.12 82 SER A CA 1
ATOM 651 C C . SER A 1 82 ? 13.538 -1.699 -8.456 1.00 87.12 82 SER A C 1
ATOM 653 O O . SER A 1 82 ? 14.166 -1.152 -9.354 1.00 87.12 82 SER A O 1
ATOM 655 N N . ASP A 1 83 ? 14.107 -2.444 -7.517 1.00 85.69 83 ASP A N 1
ATOM 656 C CA . ASP A 1 83 ? 15.554 -2.635 -7.441 1.00 85.69 83 ASP A CA 1
ATOM 657 C C . ASP A 1 83 ? 16.073 -3.457 -8.631 1.00 85.69 83 ASP A C 1
ATOM 659 O O . ASP A 1 83 ? 17.079 -3.082 -9.232 1.00 85.69 83 ASP A O 1
ATOM 663 N N . ASP A 1 84 ? 15.323 -4.473 -9.068 1.00 83.56 84 ASP A N 1
ATOM 664 C CA . ASP A 1 84 ? 15.653 -5.274 -10.256 1.00 83.56 84 ASP A CA 1
ATOM 665 C C . ASP A 1 84 ? 15.609 -4.459 -11.558 1.00 83.56 84 ASP A C 1
ATOM 667 O O . ASP A 1 84 ? 16.427 -4.640 -12.462 1.00 83.56 84 ASP A O 1
ATOM 671 N N . VAL A 1 85 ? 14.645 -3.544 -11.683 1.00 76.38 85 VAL A N 1
ATOM 672 C CA . VAL A 1 85 ? 14.436 -2.762 -12.911 1.00 76.38 85 VAL A CA 1
ATOM 673 C C . VAL A 1 85 ? 15.264 -1.469 -12.929 1.00 76.38 85 VAL A C 1
ATOM 675 O O . VAL A 1 85 ? 15.518 -0.909 -13.997 1.00 76.38 85 VAL A O 1
ATOM 678 N N . LEU A 1 86 ? 15.693 -0.978 -11.763 1.00 67.44 86 LEU A N 1
ATOM 679 C CA . LEU A 1 86 ? 16.548 0.204 -11.604 1.00 67.44 86 LEU A CA 1
ATOM 680 C C . LEU A 1 86 ? 18.043 -0.125 -11.594 1.00 67.44 86 LEU A C 1
ATOM 682 O O . LEU A 1 86 ? 18.834 0.756 -11.252 1.00 67.44 86 LEU A O 1
ATOM 686 N N . VAL A 1 87 ? 18.453 -1.329 -12.009 1.00 61.56 87 VAL A N 1
ATOM 687 C CA . VAL A 1 87 ? 19.837 -1.563 -12.437 1.00 61.56 87 VAL A CA 1
ATOM 68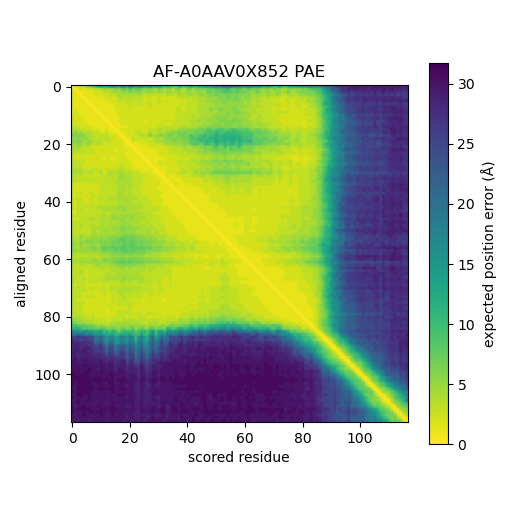8 C C . VAL A 1 87 ? 20.091 -0.684 -13.664 1.00 61.56 87 VAL A C 1
ATOM 690 O O . VAL A 1 87 ? 19.912 -1.084 -14.812 1.00 61.56 87 VAL A O 1
ATOM 693 N N . GLU A 1 88 ? 20.440 0.575 -13.406 1.00 51.31 88 GLU A N 1
ATOM 694 C CA . GLU A 1 88 ? 20.926 1.511 -14.404 1.00 51.31 88 GLU A CA 1
ATOM 695 C C . GLU A 1 88 ? 22.103 0.828 -15.114 1.00 51.31 88 GLU A C 1
ATOM 697 O O . GLU A 1 88 ? 22.961 0.242 -14.436 1.00 51.31 88 GLU A O 1
ATOM 702 N N . PRO A 1 89 ? 22.187 0.867 -16.458 1.00 45.97 89 PRO A N 1
ATOM 703 C CA . PRO A 1 89 ? 23.420 0.481 -17.116 1.00 45.97 89 PRO A CA 1
ATOM 704 C C . PRO A 1 89 ? 24.495 1.367 -16.504 1.00 45.97 89 PRO A C 1
ATOM 706 O O . PRO A 1 89 ? 24.401 2.591 -16.582 1.00 45.97 89 PRO A O 1
ATOM 709 N N . SER A 1 90 ? 25.459 0.749 -15.816 1.00 43.16 90 SER A N 1
ATOM 710 C CA . SER A 1 90 ? 26.611 1.451 -15.272 1.00 43.16 90 SER A CA 1
ATOM 711 C C . SER A 1 90 ? 27.167 2.291 -16.410 1.00 43.16 90 SER A C 1
ATOM 713 O O . SER A 1 90 ? 27.737 1.754 -17.363 1.00 43.16 90 SER A O 1
ATOM 715 N N . VAL A 1 91 ? 26.933 3.604 -16.358 1.00 48.53 91 VAL A N 1
ATOM 716 C CA . VAL A 1 91 ? 27.605 4.543 -17.237 1.00 48.53 91 VAL A CA 1
ATOM 717 C C . VAL A 1 91 ? 29.037 4.484 -16.751 1.00 48.53 91 VAL A C 1
ATOM 719 O O . VAL A 1 91 ? 29.438 5.176 -15.817 1.00 48.53 91 VAL A O 1
ATOM 722 N N . ARG A 1 92 ? 29.791 3.541 -17.319 1.00 45.50 92 ARG A N 1
ATOM 723 C CA . ARG A 1 92 ? 31.234 3.513 -17.245 1.00 45.50 92 ARG A CA 1
ATOM 724 C C . ARG A 1 92 ? 31.637 4.800 -17.934 1.00 45.50 92 ARG A C 1
ATOM 726 O O . ARG A 1 92 ? 31.694 4.858 -19.157 1.00 45.50 92 ARG A O 1
ATOM 733 N N . SER A 1 93 ? 31.799 5.851 -17.143 1.00 47.41 93 SER A N 1
ATOM 734 C CA . SER A 1 93 ? 32.407 7.088 -17.584 1.00 47.41 93 SER A CA 1
ATOM 735 C C . SER A 1 93 ? 33.793 6.706 -18.081 1.00 47.41 93 SER A C 1
ATOM 737 O O . SER A 1 93 ? 34.721 6.533 -17.290 1.00 47.41 93 SER A O 1
ATOM 739 N N . GLU A 1 94 ? 33.929 6.474 -19.385 1.00 50.62 94 GLU A N 1
ATOM 740 C CA . GLU A 1 94 ? 35.237 6.492 -20.011 1.00 50.62 94 GLU A CA 1
ATOM 741 C C . GLU A 1 94 ? 35.848 7.850 -19.658 1.00 50.62 94 GLU A C 1
ATOM 743 O O . GLU A 1 94 ? 35.168 8.877 -19.790 1.00 50.62 94 GLU A O 1
ATOM 748 N N . PRO A 1 95 ? 37.081 7.893 -19.127 1.00 47.88 95 PRO A N 1
ATOM 749 C CA . PRO A 1 95 ? 37.692 9.159 -18.790 1.00 47.88 95 PRO A CA 1
ATOM 750 C C . PRO A 1 95 ? 37.884 9.910 -20.104 1.00 47.88 95 PRO A C 1
ATOM 752 O O . PRO A 1 95 ? 38.758 9.585 -20.904 1.00 47.88 95 PRO A O 1
ATOM 755 N N . THR A 1 96 ? 37.031 10.906 -20.337 1.00 44.31 96 THR A N 1
ATOM 756 C CA . THR A 1 96 ? 37.231 11.873 -21.407 1.00 44.31 96 THR A CA 1
ATOM 757 C C . THR A 1 96 ? 38.554 12.557 -21.098 1.00 44.31 96 THR A C 1
ATOM 759 O O . THR A 1 96 ? 38.668 13.301 -20.123 1.00 44.31 96 THR A O 1
ATOM 762 N N . GLY A 1 97 ? 39.583 12.224 -21.875 1.00 50.72 97 GLY A N 1
ATOM 763 C CA . GLY A 1 97 ? 40.899 12.831 -21.777 1.00 50.72 97 GLY A CA 1
ATOM 764 C C . GLY A 1 97 ? 40.802 14.310 -22.121 1.00 50.72 97 GLY A C 1
ATOM 765 O O . GLY A 1 97 ? 40.926 14.688 -23.281 1.00 50.72 97 GLY A O 1
ATOM 766 N N . VAL A 1 98 ? 40.579 15.150 -21.114 1.00 42.09 98 VAL A N 1
ATOM 767 C CA . VAL A 1 98 ? 40.707 16.599 -21.243 1.00 42.09 98 VAL A CA 1
ATOM 768 C C . VAL A 1 98 ? 42.061 16.991 -20.669 1.00 42.09 98 VAL A C 1
ATOM 770 O O . VAL A 1 98 ? 42.259 17.087 -19.459 1.00 42.09 98 VAL A O 1
ATOM 773 N N . ASN A 1 99 ? 43.016 17.191 -21.575 1.00 48.19 99 ASN A N 1
ATOM 774 C CA . ASN A 1 99 ? 44.257 17.893 -21.291 1.00 48.19 99 ASN A CA 1
ATOM 775 C C . ASN A 1 99 ? 43.934 19.348 -20.927 1.00 48.19 99 ASN A C 1
ATOM 777 O O . ASN A 1 99 ? 43.738 20.180 -21.809 1.00 48.19 99 ASN A O 1
ATOM 781 N N . THR A 1 100 ? 43.961 19.674 -19.639 1.00 40.66 100 THR A N 1
ATOM 782 C CA . THR A 1 100 ? 44.211 21.043 -19.175 1.00 40.66 100 THR A CA 1
ATOM 783 C C . THR A 1 100 ? 45.274 21.014 -18.093 1.00 40.66 100 THR A C 1
ATOM 785 O O . THR A 1 100 ? 45.089 20.486 -16.998 1.00 40.66 100 THR A O 1
ATOM 788 N N . ALA A 1 101 ? 46.430 21.556 -18.460 1.00 46.31 101 ALA A N 1
ATOM 789 C CA . ALA A 1 101 ? 47.567 21.778 -17.596 1.00 46.31 101 ALA A CA 1
ATOM 790 C C . ALA A 1 101 ? 47.207 22.652 -16.381 1.00 46.31 101 ALA A C 1
ATOM 792 O O . ALA A 1 101 ? 46.465 23.619 -16.509 1.00 46.31 101 ALA A O 1
ATOM 793 N N . ARG A 1 102 ? 47.887 22.361 -15.260 1.00 46.69 102 ARG A N 1
ATOM 794 C CA . ARG A 1 102 ? 48.171 23.263 -14.126 1.00 46.69 102 ARG A CA 1
ATOM 795 C C . ARG A 1 102 ? 46.953 23.806 -13.358 1.00 46.69 102 ARG A C 1
ATOM 797 O O . ARG A 1 102 ? 46.329 24.774 -13.758 1.00 46.69 102 ARG A O 1
ATOM 804 N N . ILE A 1 103 ? 46.781 23.314 -12.131 1.00 42.53 103 ILE A N 1
ATOM 805 C CA . ILE A 1 103 ? 47.156 24.035 -10.899 1.00 42.53 103 ILE A CA 1
ATOM 806 C C . ILE A 1 103 ? 47.193 23.016 -9.753 1.00 42.53 103 ILE A C 1
ATOM 808 O O . ILE A 1 103 ? 46.269 22.237 -9.538 1.00 42.53 103 ILE A O 1
ATOM 812 N N . GLN A 1 104 ? 48.326 22.989 -9.055 1.00 54.28 104 GLN A N 1
ATOM 813 C CA . GLN A 1 104 ? 48.534 22.199 -7.851 1.00 54.28 104 GLN A CA 1
ATOM 814 C C . GLN A 1 104 ? 47.720 22.800 -6.704 1.00 54.28 104 GLN A C 1
ATOM 816 O O . GLN A 1 104 ? 47.834 23.987 -6.418 1.00 54.28 104 GLN A O 1
ATOM 821 N N . SER A 1 105 ? 46.985 21.966 -5.979 1.00 43.88 105 SER A N 1
ATOM 822 C CA . SER A 1 105 ? 46.677 22.203 -4.567 1.00 43.88 105 SER A CA 1
ATOM 823 C C . SER A 1 105 ? 46.586 20.851 -3.870 1.00 43.88 105 SER A C 1
ATOM 825 O O . SER A 1 105 ? 45.541 20.212 -3.814 1.00 43.88 105 SER A O 1
ATOM 827 N N . ARG A 1 106 ? 47.742 20.373 -3.391 1.00 47.62 106 ARG A N 1
ATOM 828 C CA . ARG A 1 106 ? 47.826 19.268 -2.434 1.00 47.62 106 ARG A CA 1
ATOM 829 C C . ARG A 1 106 ? 47.285 19.778 -1.103 1.00 47.62 106 ARG A C 1
ATOM 831 O O . ARG A 1 106 ? 48.007 20.454 -0.378 1.00 47.62 106 ARG A O 1
ATOM 838 N N . ILE A 1 107 ? 46.056 19.421 -0.759 1.00 51.44 107 ILE A N 1
ATOM 839 C CA . ILE A 1 107 ? 45.643 19.430 0.644 1.00 51.44 107 ILE A CA 1
ATOM 840 C C . ILE A 1 107 ? 46.231 18.154 1.258 1.00 51.44 107 ILE A C 1
ATOM 842 O O . ILE A 1 107 ? 45.751 17.051 1.009 1.00 51.44 107 ILE A O 1
ATOM 846 N N . GLN A 1 108 ? 47.342 18.292 1.982 1.00 57.44 108 GLN A N 1
ATOM 847 C CA . GLN A 1 108 ? 47.882 17.237 2.839 1.00 57.44 108 GLN A CA 1
ATOM 848 C C . GLN A 1 108 ? 47.310 17.426 4.243 1.00 57.44 108 GLN A C 1
ATOM 850 O O . GLN A 1 108 ? 47.561 18.443 4.881 1.00 57.44 108 GLN A O 1
ATOM 855 N N . LEU A 1 109 ? 46.536 16.445 4.708 1.00 54.09 109 LEU A N 1
ATOM 856 C CA . LEU A 1 109 ? 46.105 16.355 6.103 1.00 54.09 109 LEU A CA 1
ATOM 857 C C . LEU A 1 109 ? 47.311 15.983 6.996 1.00 54.09 109 LEU A C 1
ATOM 859 O O . LEU A 1 109 ? 48.112 15.132 6.583 1.00 54.09 109 LEU A O 1
ATOM 863 N N . PRO A 1 110 ? 47.462 16.575 8.196 1.00 50.91 110 PRO A N 1
ATOM 864 C CA . PRO A 1 110 ? 48.527 16.213 9.129 1.00 50.91 110 PRO A CA 1
ATOM 865 C C . PRO A 1 110 ? 48.343 14.775 9.628 1.00 50.91 110 PRO A C 1
ATOM 867 O O . PRO A 1 110 ? 47.231 14.346 9.929 1.00 50.91 110 PRO A O 1
ATOM 870 N N . LYS A 1 111 ? 49.440 14.016 9.711 1.00 54.66 111 LYS A N 1
ATOM 871 C CA . LYS A 1 111 ? 49.457 12.698 10.357 1.00 54.66 111 LYS A CA 1
ATOM 872 C C . LYS A 1 111 ? 49.771 12.889 11.834 1.00 54.66 111 LYS A C 1
ATOM 874 O O . LYS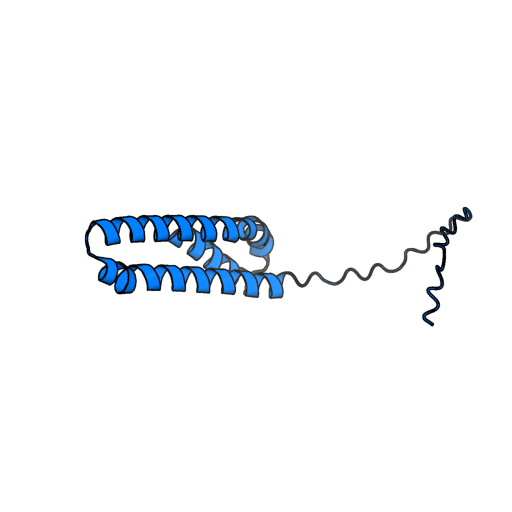 A 1 111 ? 50.944 12.894 12.206 1.00 54.66 111 LYS A O 1
ATOM 879 N N . ASP A 1 112 ? 48.742 13.004 12.659 1.00 54.19 112 ASP A N 1
ATOM 880 C CA . ASP A 1 112 ? 48.928 12.958 14.104 1.00 54.19 112 ASP A CA 1
ATOM 881 C C . ASP A 1 112 ? 49.283 11.520 14.506 1.00 54.19 112 ASP A C 1
ATOM 883 O O . ASP A 1 112 ? 48.479 10.590 14.428 1.00 54.19 112 ASP A O 1
ATOM 887 N N . ARG A 1 113 ? 50.555 11.321 14.867 1.00 45.66 113 ARG A N 1
ATOM 888 C CA . ARG A 1 113 ? 51.045 10.095 15.500 1.00 45.66 113 ARG A CA 1
ATOM 889 C C . ARG A 1 113 ? 50.569 10.088 16.952 1.00 45.66 113 ARG A C 1
ATOM 891 O O . ARG A 1 113 ? 51.128 10.802 17.777 1.00 45.66 113 ARG A O 1
ATOM 898 N N . ILE A 1 114 ? 49.591 9.246 17.268 1.00 51.22 114 ILE A N 1
ATOM 899 C CA . ILE A 1 114 ? 49.311 8.845 18.649 1.00 51.22 114 ILE A CA 1
ATOM 900 C C . ILE A 1 114 ? 50.257 7.685 18.975 1.00 51.22 114 ILE A C 1
ATOM 902 O O . ILE A 1 114 ? 50.077 6.566 18.495 1.00 51.22 114 ILE A O 1
ATOM 906 N N . THR A 1 115 ? 51.301 7.972 19.748 1.00 43.47 115 THR A N 1
ATOM 907 C CA . THR A 1 115 ? 52.141 6.954 20.386 1.00 43.47 115 THR A CA 1
ATOM 908 C C . THR A 1 115 ? 51.449 6.538 21.680 1.00 43.47 115 THR A C 1
ATOM 910 O O . THR A 1 115 ? 51.324 7.353 22.590 1.00 43.47 115 THR A O 1
ATOM 913 N N . PHE A 1 116 ? 50.991 5.289 21.756 1.00 42.19 116 PHE A N 1
ATOM 914 C CA . PHE A 1 116 ? 50.631 4.659 23.025 1.00 42.19 116 PHE A CA 1
ATOM 915 C C . PHE A 1 116 ? 51.919 4.232 23.741 1.00 42.19 116 PHE A C 1
ATOM 917 O O . PHE A 1 116 ? 52.771 3.583 23.128 1.00 42.19 116 PHE A O 1
ATOM 924 N N . ILE A 1 117 ? 52.046 4.609 25.013 1.00 57.50 117 ILE A N 1
ATOM 925 C CA . ILE A 1 117 ? 52.922 3.967 26.001 1.00 57.50 117 ILE A CA 1
ATOM 926 C C . ILE A 1 117 ? 51.999 3.400 27.072 1.00 57.50 117 ILE A C 1
ATOM 928 O O . ILE A 1 117 ? 51.067 4.144 27.458 1.00 57.50 117 ILE A O 1
#

Solvent-accessible surface area (backbone atoms only — not comparable to full-atom values): 7266 Å² total; per-residue (Å²): 113,66,68,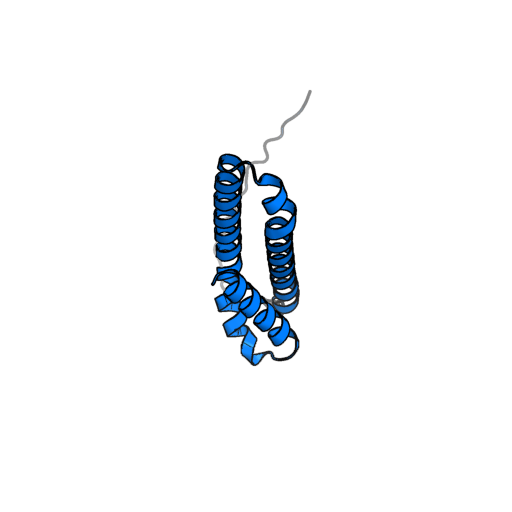59,52,54,47,53,51,37,54,43,44,58,43,40,77,81,38,68,86,50,41,66,59,42,63,63,53,54,70,50,51,63,57,54,53,53,52,50,52,52,54,52,52,55,49,48,56,52,27,52,78,66,75,40,55,70,52,43,63,72,58,47,47,58,52,56,49,54,52,48,52,46,50,54,51,41,51,53,50,45,59,71,70,60,64,63,78,79,78,74,73,70,81,76,86,73,91,73,82,86,81,92,78,85,84,76,79,84,82,82,80,82,79,86,129

Mean predicted aligned error: 13.03 Å

Radius of gyration: 25.41 Å; Cα contacts (8 Å, |Δi|>4): 54; chains: 1; bounding box: 69×35×48 Å

Secondary structure (DSSP, 8-state):
-HHHHHHHHHHHHHHHHH-GGGHHHHHHHHTTHHHHHHHHHHHHHHHHHHHHHTT-HHHIIIIIHHHHHHHHHHHHHHHHHHHHHT---------------------PPP-------

pLDDT: mean 80.14, std 19.5, range [40.66, 98.06]

Organism: NCBI:txid13131

Foldseek 3Di:
DLLVLLVVLLVLLVVCVPDVVSVVVNVVSLVCLVVSLVVLVVVLVVVCVVCVVVVNNVCCVVPVVVVNVVSVVSSVSSVVSCVVSPPDVPPPPPPPPDDDDDDDDDPDDDDDDDDDD